Protein AF-A0A6C0BIW3-F1 (afdb_monomer)

Solvent-accessible surface area (backbone atoms only — not comparable to full-atom values): 8226 Å² total; per-residue (Å²): 104,72,44,81,48,78,55,97,46,30,32,42,39,34,25,75,49,77,86,48,61,51,68,69,58,52,52,52,29,32,70,70,67,41,76,53,78,86,68,71,57,43,56,49,49,35,70,54,42,44,68,78,42,60,84,43,82,75,45,75,56,92,40,58,26,36,30,35,26,44,68,89,42,63,66,53,44,53,30,43,49,37,48,48,46,45,74,73,31,72,64,58,38,52,51,52,49,54,55,57,70,70,48,51,72,68,55,52,51,44,45,52,52,53,44,44,76,67,43,47,59,101,40,72,73,55,50,53,48,51,48,51,20,46,67,77,62,50,63,93,56,69,73,72,109

pLDDT: mean 95.69, std 4.4, range [59.91, 98.81]

Mean predicted aligned error: 2.83 Å

Organism: NCBI:txid1070528

Sequence (145 aa):
MLLFEIHHRVLHIIYHTLHDITDTIYDIANTYEGFIAGRIGFNFPMRLVRKLHPTCNIAKYDADYVIVYKKGDIATKRHEVQHAKYDMDPIFKKEVQRLWDSFSAQMQEKVHSTLRRMNYPDRPSLLLDEFQAYYFTEKKNFFES

Structure (mmCIF, N/CA/C/O backbone):
data_AF-A0A6C0BIW3-F1
#
_entry.id   AF-A0A6C0BIW3-F1
#
loop_
_atom_site.group_PDB
_atom_site.id
_atom_site.type_symbol
_atom_site.label_atom_id
_atom_site.label_alt_id
_atom_site.label_comp_id
_atom_site.label_asym_id
_atom_site.label_entity_id
_atom_site.label_seq_id
_atom_site.pdbx_PDB_ins_code
_atom_site.Cartn_x
_atom_site.Cartn_y
_atom_site.Cartn_z
_atom_site.occupancy
_atom_site.B_iso_or_equiv
_atom_site.auth_seq_id
_atom_site.auth_comp_id
_atom_site.auth_asym_id
_atom_site.auth_atom_id
_atom_site.pdbx_PDB_model_num
ATOM 1 N N . MET A 1 1 ? 18.230 5.672 -9.642 1.00 85.44 1 MET A N 1
ATOM 2 C CA . MET A 1 1 ? 18.297 4.237 -10.008 1.00 85.44 1 MET A CA 1
ATOM 3 C C . MET A 1 1 ? 17.398 3.432 -9.081 1.00 85.44 1 MET A C 1
ATOM 5 O O . MET A 1 1 ? 17.503 3.604 -7.866 1.00 85.44 1 MET A O 1
ATOM 9 N N . LEU A 1 2 ? 16.547 2.570 -9.645 1.00 93.38 2 LEU A N 1
ATOM 10 C CA . LEU A 1 2 ? 15.699 1.636 -8.898 1.00 93.38 2 LEU A CA 1
ATOM 11 C C . LEU A 1 2 ? 16.448 0.326 -8.621 1.00 93.38 2 LEU A C 1
ATOM 13 O O . LEU A 1 2 ? 17.145 -0.185 -9.498 1.00 93.38 2 LEU A O 1
ATOM 17 N N . LEU A 1 3 ? 16.280 -0.216 -7.418 1.00 95.88 3 LEU A N 1
ATOM 18 C CA . LEU A 1 3 ? 16.724 -1.556 -7.031 1.00 95.88 3 LEU A CA 1
ATOM 19 C C . LEU A 1 3 ? 15.498 -2.456 -6.840 1.00 95.88 3 LEU A C 1
ATOM 21 O O . LEU A 1 3 ? 14.480 -1.996 -6.333 1.00 95.88 3 LEU A O 1
ATOM 25 N N . PHE A 1 4 ? 15.604 -3.721 -7.243 1.00 97.50 4 PHE A N 1
ATOM 26 C CA . PHE A 1 4 ? 14.509 -4.690 -7.211 1.00 97.50 4 PHE A CA 1
ATOM 27 C C . PHE A 1 4 ? 14.925 -5.916 -6.404 1.00 97.50 4 PHE A C 1
ATOM 29 O O . PHE A 1 4 ? 15.953 -6.525 -6.698 1.00 97.50 4 PHE A O 1
ATOM 36 N N . GLU A 1 5 ? 14.114 -6.297 -5.421 1.00 97.62 5 GLU A N 1
ATOM 37 C CA . GLU A 1 5 ? 14.343 -7.473 -4.576 1.00 97.62 5 GLU A CA 1
ATOM 38 C C . GLU A 1 5 ? 13.025 -8.218 -4.347 1.00 97.62 5 GLU A C 1
ATOM 40 O O . GLU A 1 5 ? 11.987 -7.583 -4.199 1.00 97.62 5 GLU A O 1
ATOM 45 N N . ILE A 1 6 ? 13.042 -9.552 -4.286 1.00 97.44 6 ILE A N 1
ATOM 46 C CA . ILE A 1 6 ? 11.858 -10.342 -3.914 1.00 97.44 6 ILE A CA 1
ATOM 47 C C . ILE A 1 6 ? 12.057 -10.913 -2.513 1.00 97.44 6 ILE A C 1
ATOM 49 O O . ILE A 1 6 ? 13.046 -11.600 -2.261 1.00 97.44 6 ILE A O 1
ATOM 53 N N . HIS A 1 7 ? 11.076 -10.697 -1.637 1.00 97.06 7 HIS A N 1
ATOM 54 C CA . HIS A 1 7 ? 11.012 -11.285 -0.299 1.00 97.06 7 HIS A CA 1
ATOM 55 C C . HIS A 1 7 ? 9.602 -11.825 -0.065 1.00 97.06 7 HIS A C 1
ATOM 57 O O . HIS A 1 7 ? 8.635 -11.091 -0.224 1.00 97.06 7 HIS A O 1
ATOM 63 N N . HIS A 1 8 ? 9.456 -13.104 0.293 1.00 95.12 8 HIS A N 1
ATOM 64 C CA . HIS A 1 8 ? 8.149 -13.713 0.610 1.00 95.12 8 HIS A CA 1
ATOM 65 C C . HIS A 1 8 ? 7.042 -13.464 -0.442 1.00 95.12 8 HIS A C 1
ATOM 67 O O . HIS A 1 8 ? 5.906 -13.169 -0.090 1.00 95.12 8 HIS A O 1
ATOM 73 N N . ARG A 1 9 ? 7.370 -13.574 -1.740 1.00 98.00 9 ARG A N 1
ATOM 74 C CA . ARG A 1 9 ? 6.468 -13.266 -2.876 1.00 98.00 9 ARG A CA 1
ATOM 75 C C . ARG A 1 9 ? 6.021 -11.795 -2.970 1.00 98.00 9 ARG A C 1
ATOM 77 O O . ARG A 1 9 ? 5.128 -11.482 -3.751 1.00 98.00 9 ARG A O 1
ATOM 84 N N . VAL A 1 10 ? 6.678 -10.879 -2.261 1.00 98.62 10 VAL A N 1
ATOM 85 C CA . VAL A 1 10 ? 6.539 -9.426 -2.423 1.00 98.62 10 VAL A CA 1
ATOM 86 C C . VAL A 1 10 ? 7.741 -8.897 -3.200 1.00 98.62 10 VAL A C 1
ATOM 88 O O . VAL A 1 10 ? 8.887 -9.183 -2.851 1.00 98.62 10 VAL A O 1
ATOM 91 N N . LEU A 1 11 ? 7.494 -8.123 -4.255 1.00 98.69 11 LEU A N 1
ATOM 92 C CA . LEU A 1 11 ? 8.526 -7.381 -4.972 1.00 98.69 11 LEU A CA 1
ATOM 93 C C . LEU A 1 11 ? 8.736 -6.022 -4.299 1.00 98.69 11 LEU A C 1
ATOM 95 O O . LEU A 1 11 ? 7.839 -5.184 -4.270 1.00 98.69 11 LEU A O 1
ATOM 99 N N . HIS A 1 12 ? 9.944 -5.797 -3.809 1.00 98.69 12 HIS A N 1
ATOM 100 C CA . HIS A 1 12 ? 10.409 -4.539 -3.250 1.00 98.69 12 HIS A CA 1
ATOM 101 C C . HIS A 1 12 ? 11.098 -3.730 -4.347 1.00 98.69 12 HIS A C 1
ATOM 103 O O . HIS A 1 12 ? 12.131 -4.150 -4.875 1.00 98.69 12 HIS A O 1
ATOM 109 N N . ILE A 1 13 ? 10.551 -2.560 -4.665 1.00 98.31 13 ILE A N 1
ATOM 110 C CA . ILE A 1 13 ? 11.168 -1.580 -5.560 1.00 98.31 13 ILE A CA 1
ATOM 111 C C . ILE A 1 13 ? 11.699 -0.429 -4.705 1.00 98.31 13 ILE A C 1
ATOM 113 O O . ILE A 1 13 ? 10.951 0.270 -4.026 1.00 98.31 13 ILE A O 1
ATOM 117 N N . ILE A 1 14 ? 13.009 -0.226 -4.722 1.00 98.38 14 ILE A N 1
ATOM 118 C CA . ILE A 1 14 ? 13.687 0.702 -3.818 1.00 98.38 14 ILE A CA 1
ATOM 119 C C . ILE A 1 14 ? 14.252 1.859 -4.635 1.00 98.38 14 ILE A C 1
ATOM 121 O O . ILE A 1 14 ? 15.119 1.656 -5.491 1.00 98.38 14 ILE A O 1
ATOM 125 N N . TYR A 1 15 ? 13.785 3.076 -4.360 1.00 97.69 15 TYR A N 1
ATOM 126 C CA . TYR A 1 15 ? 14.208 4.286 -5.070 1.00 97.69 15 TYR A CA 1
ATOM 127 C C . TYR A 1 15 ? 15.133 5.166 -4.220 1.00 97.69 15 TYR A C 1
ATOM 129 O O . TYR A 1 15 ? 15.115 5.094 -2.992 1.00 97.69 15 TYR A O 1
ATOM 137 N N . HIS A 1 16 ? 15.951 6.018 -4.844 1.00 96.62 16 HIS A N 1
ATOM 138 C CA . HIS A 1 16 ? 16.803 6.969 -4.113 1.00 96.62 16 HIS A CA 1
ATOM 139 C C . HIS A 1 16 ? 16.154 8.356 -4.050 1.00 96.62 16 HIS A C 1
ATOM 141 O O . HIS A 1 16 ? 16.159 9.009 -3.003 1.00 96.62 16 HIS A O 1
ATOM 147 N N . THR A 1 17 ? 15.551 8.784 -5.159 1.00 95.00 17 THR A N 1
ATOM 148 C CA . THR A 1 17 ? 14.808 10.045 -5.281 1.00 95.00 17 THR A CA 1
ATOM 149 C C . THR A 1 17 ? 13.453 9.804 -5.946 1.00 95.00 17 THR A C 1
ATOM 151 O O . THR A 1 17 ? 13.299 8.825 -6.669 1.00 95.00 17 THR A O 1
ATOM 154 N N . LEU A 1 18 ? 12.471 10.685 -5.726 1.00 92.12 18 LEU A N 1
ATOM 155 C CA . LEU A 1 18 ? 11.144 10.540 -6.348 1.00 92.12 18 LEU A CA 1
ATOM 156 C C . LEU A 1 18 ? 11.209 10.554 -7.886 1.00 92.12 18 LEU A C 1
ATOM 158 O O . LEU A 1 18 ? 10.403 9.898 -8.528 1.00 92.12 18 LEU A O 1
ATOM 162 N N . HIS A 1 19 ? 12.211 11.215 -8.477 1.00 93.12 19 HIS A N 1
ATOM 163 C CA . HIS A 1 19 ? 12.445 11.208 -9.926 1.00 93.12 19 HIS A CA 1
ATOM 164 C C . HIS A 1 19 ? 12.835 9.835 -10.491 1.00 93.12 19 HIS A C 1
ATOM 166 O O . HIS A 1 19 ? 12.764 9.634 -11.698 1.00 93.12 19 HIS A O 1
ATOM 172 N N . ASP A 1 20 ? 13.253 8.890 -9.643 1.00 93.75 20 ASP A N 1
ATOM 173 C CA . ASP A 1 20 ? 13.530 7.519 -10.078 1.00 93.75 20 ASP A CA 1
ATOM 174 C C . ASP A 1 20 ? 12.245 6.718 -10.340 1.00 93.75 20 ASP A C 1
ATOM 176 O O . ASP A 1 20 ? 12.301 5.650 -10.953 1.00 93.75 20 ASP A O 1
ATOM 180 N N . ILE A 1 21 ? 11.103 7.186 -9.830 1.00 95.06 21 ILE A N 1
ATOM 181 C CA . ILE A 1 21 ? 9.825 6.486 -9.924 1.00 95.06 21 ILE A CA 1
ATOM 182 C C . ILE A 1 21 ? 9.242 6.729 -11.312 1.00 95.06 21 ILE A C 1
ATOM 184 O O . ILE A 1 21 ? 8.972 7.857 -11.709 1.00 95.06 21 ILE A O 1
ATOM 188 N N . THR A 1 22 ? 9.047 5.644 -12.053 1.00 95.00 22 THR A N 1
ATOM 189 C CA . THR A 1 22 ? 8.512 5.689 -13.416 1.00 95.00 22 THR A CA 1
ATOM 190 C C . THR A 1 22 ? 7.020 6.009 -13.430 1.00 95.00 22 THR A C 1
ATOM 192 O O . THR A 1 22 ? 6.294 5.528 -12.556 1.00 95.00 22 THR A O 1
ATOM 195 N N . ASP A 1 23 ? 6.538 6.653 -14.494 1.00 95.56 23 ASP A N 1
ATOM 196 C CA . ASP A 1 23 ? 5.105 6.906 -14.718 1.00 95.56 23 ASP A CA 1
ATOM 197 C C . ASP A 1 23 ? 4.248 5.635 -14.625 1.00 95.56 23 ASP A C 1
ATOM 199 O O . ASP A 1 23 ? 3.139 5.679 -14.106 1.00 95.56 23 ASP A O 1
ATOM 203 N N . THR A 1 24 ? 4.777 4.473 -15.027 1.00 97.00 24 THR A N 1
ATOM 204 C CA . THR A 1 24 ? 4.098 3.175 -14.870 1.00 97.00 24 THR A CA 1
ATOM 205 C C . THR A 1 24 ? 3.739 2.861 -13.413 1.00 97.00 24 THR A C 1
ATOM 207 O O . THR A 1 24 ? 2.660 2.342 -13.149 1.00 97.00 24 THR A O 1
ATOM 210 N N . ILE A 1 25 ? 4.617 3.171 -12.453 1.00 97.44 25 ILE A N 1
ATOM 211 C CA . ILE A 1 25 ? 4.345 2.944 -11.023 1.00 97.44 25 ILE A CA 1
ATOM 212 C C . ILE A 1 25 ? 3.246 3.900 -10.553 1.00 97.44 25 ILE A C 1
ATOM 214 O O . ILE A 1 25 ? 2.325 3.471 -9.858 1.00 97.44 25 ILE A O 1
ATOM 218 N N . TYR A 1 26 ? 3.317 5.171 -10.963 1.00 96.75 26 TYR A N 1
ATOM 219 C CA . TYR A 1 26 ? 2.285 6.157 -10.649 1.00 96.75 26 TYR A CA 1
ATOM 220 C C . TYR A 1 26 ? 0.922 5.753 -11.208 1.00 96.75 26 TYR A C 1
ATOM 222 O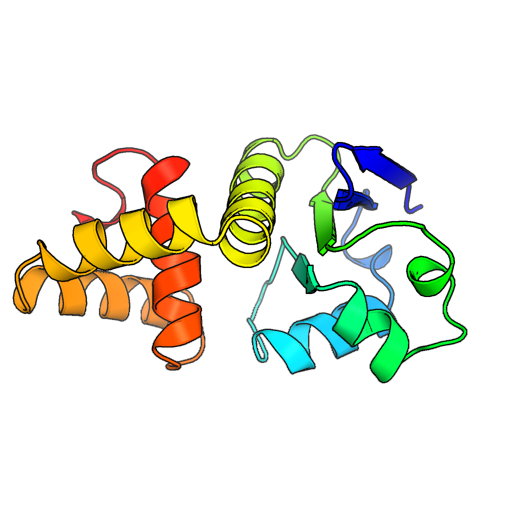 O . TYR A 1 26 ? -0.062 5.794 -10.476 1.00 96.75 26 TYR A O 1
ATOM 230 N N . ASP A 1 27 ? 0.862 5.330 -12.467 1.00 97.56 27 ASP A N 1
ATOM 231 C CA . ASP A 1 27 ? -0.375 4.922 -13.130 1.00 97.56 27 ASP A CA 1
ATOM 232 C C . ASP A 1 27 ? -1.037 3.721 -12.434 1.00 97.56 27 ASP A C 1
ATOM 234 O O . ASP A 1 27 ? -2.225 3.760 -12.100 1.00 97.56 27 ASP A O 1
ATOM 238 N N . ILE A 1 28 ? -0.260 2.679 -12.115 1.00 98.19 28 ILE A N 1
ATOM 239 C CA . ILE A 1 28 ? -0.780 1.488 -11.426 1.00 98.19 28 ILE A CA 1
ATOM 240 C C . ILE A 1 28 ? -1.269 1.842 -10.018 1.00 98.19 28 ILE A C 1
ATOM 242 O O . ILE A 1 28 ? -2.387 1.474 -9.650 1.00 98.19 28 ILE A O 1
ATOM 246 N N . ALA A 1 29 ? -0.465 2.572 -9.238 1.00 97.31 29 ALA A N 1
ATOM 247 C CA . ALA A 1 29 ? -0.829 2.955 -7.876 1.00 97.31 29 ALA A CA 1
ATOM 248 C C . ALA A 1 29 ? -2.043 3.894 -7.853 1.00 97.31 29 ALA A C 1
ATOM 250 O O . ALA A 1 29 ? -2.947 3.714 -7.042 1.00 97.31 29 ALA A O 1
ATOM 251 N N . ASN A 1 30 ? -2.127 4.849 -8.782 1.00 96.69 30 ASN A N 1
ATOM 252 C CA . ASN A 1 30 ? -3.291 5.727 -8.902 1.00 96.69 30 ASN A CA 1
ATOM 253 C C . ASN A 1 30 ? -4.543 4.965 -9.341 1.00 96.69 30 ASN A C 1
ATOM 255 O O . ASN A 1 30 ? -5.637 5.271 -8.874 1.00 96.69 30 ASN A O 1
ATOM 259 N N . THR A 1 31 ? -4.398 3.947 -10.187 1.00 96.88 31 THR A N 1
ATOM 260 C CA . THR A 1 31 ? -5.514 3.066 -10.547 1.00 96.88 31 THR A CA 1
ATOM 261 C C . THR A 1 31 ? -5.993 2.242 -9.347 1.00 96.88 31 THR A C 1
ATOM 263 O O . THR A 1 31 ? -7.195 2.032 -9.179 1.00 96.88 31 THR A O 1
ATOM 266 N N . TYR A 1 32 ? -5.073 1.776 -8.499 1.00 97.06 32 TYR A N 1
ATOM 267 C CA . TYR A 1 32 ? -5.390 0.950 -7.333 1.00 97.06 32 TYR A CA 1
ATOM 268 C C . TYR A 1 32 ? -5.974 1.775 -6.174 1.00 97.06 32 TYR A C 1
ATOM 270 O O . TYR A 1 32 ? -7.115 1.573 -5.742 1.00 97.06 32 TYR A O 1
ATOM 278 N N . GLU A 1 33 ? -5.222 2.763 -5.704 1.00 94.88 33 GLU A N 1
ATOM 279 C CA . GLU A 1 33 ? -5.502 3.529 -4.488 1.00 94.88 33 GLU A CA 1
ATOM 280 C C . GLU A 1 33 ? -6.168 4.881 -4.759 1.00 94.88 33 GLU A C 1
ATOM 282 O O . GLU A 1 33 ? -6.732 5.481 -3.845 1.00 94.88 33 GLU A O 1
ATOM 287 N N . GLY A 1 34 ? -6.202 5.327 -6.012 1.00 93.81 34 GLY A N 1
ATOM 288 C CA . GLY A 1 34 ? -6.547 6.700 -6.351 1.00 93.81 34 GLY A CA 1
ATOM 289 C C . GLY A 1 34 ? -5.331 7.621 -6.265 1.00 93.81 34 GLY A C 1
ATOM 290 O O . GLY A 1 34 ? -4.222 7.218 -5.901 1.00 93.81 34 GLY A O 1
ATOM 291 N N . PHE A 1 35 ? -5.545 8.880 -6.635 1.00 93.75 35 PHE A N 1
ATOM 292 C CA . PHE A 1 35 ? -4.519 9.908 -6.534 1.00 93.75 35 PHE A CA 1
ATOM 293 C C . PHE A 1 35 ? -4.320 10.324 -5.072 1.00 93.75 35 PHE A C 1
ATOM 295 O O . PHE A 1 35 ? -5.275 10.734 -4.415 1.00 93.75 35 PHE A O 1
ATOM 302 N N . ILE A 1 36 ? -3.074 10.257 -4.597 1.00 91.31 36 ILE A N 1
ATOM 303 C CA . ILE A 1 36 ? -2.663 10.704 -3.261 1.00 91.31 36 ILE A CA 1
ATOM 304 C C . ILE A 1 36 ? -1.577 11.768 -3.432 1.00 91.31 36 ILE A C 1
ATOM 306 O O . ILE A 1 36 ? -0.507 11.508 -3.992 1.00 91.31 36 ILE A O 1
ATOM 310 N N . ALA A 1 37 ? -1.855 12.985 -2.965 1.00 87.88 37 ALA A N 1
ATOM 311 C CA . ALA A 1 37 ? -0.921 14.101 -3.071 1.00 87.88 37 ALA A CA 1
ATOM 312 C C . ALA A 1 37 ? 0.311 13.873 -2.180 1.00 87.88 37 ALA A C 1
ATOM 314 O O . ALA A 1 37 ? 0.182 13.556 -1.002 1.00 87.88 37 ALA A O 1
ATOM 315 N N . GLY A 1 38 ? 1.513 14.059 -2.733 1.00 87.50 38 GLY A N 1
ATOM 316 C CA . GLY A 1 38 ? 2.760 13.917 -1.971 1.00 87.50 38 GLY A CA 1
ATOM 317 C C . GLY A 1 38 ? 3.105 12.479 -1.567 1.00 87.50 38 GLY A C 1
ATOM 318 O O . GLY A 1 38 ? 3.877 12.296 -0.630 1.00 87.50 38 GLY A O 1
ATOM 319 N N . ARG A 1 39 ? 2.553 11.470 -2.257 1.00 91.75 39 ARG A N 1
ATOM 320 C CA . ARG A 1 39 ? 2.814 10.045 -2.003 1.00 91.75 39 ARG A CA 1
ATOM 321 C C . ARG A 1 39 ? 4.323 9.733 -1.977 1.00 91.75 39 ARG A C 1
ATOM 323 O O . ARG A 1 39 ? 5.040 10.029 -2.934 1.00 91.75 39 ARG A O 1
ATOM 330 N N . ILE A 1 40 ? 4.777 9.096 -0.894 1.00 94.00 40 ILE A N 1
ATOM 331 C CA . ILE A 1 40 ? 6.171 8.650 -0.683 1.00 94.00 40 ILE A CA 1
ATOM 332 C C . ILE A 1 40 ? 6.328 7.120 -0.634 1.00 94.00 40 ILE A C 1
ATOM 334 O O . ILE A 1 40 ? 7.443 6.611 -0.689 1.00 94.00 40 ILE A O 1
ATOM 338 N N . GLY A 1 41 ? 5.226 6.384 -0.542 1.00 96.38 41 GLY A N 1
ATOM 339 C CA . GLY A 1 41 ? 5.184 4.927 -0.568 1.00 96.38 41 GLY A CA 1
ATOM 340 C C . GLY A 1 41 ? 4.098 4.466 -1.529 1.00 96.38 41 GLY A C 1
ATOM 341 O O . GLY A 1 41 ? 3.121 5.181 -1.739 1.00 96.38 41 GLY A O 1
ATOM 342 N N . PHE A 1 42 ? 4.317 3.348 -2.215 1.00 98.12 42 PHE A N 1
ATOM 343 C CA . PHE A 1 42 ? 3.369 2.830 -3.198 1.00 98.12 42 PHE A CA 1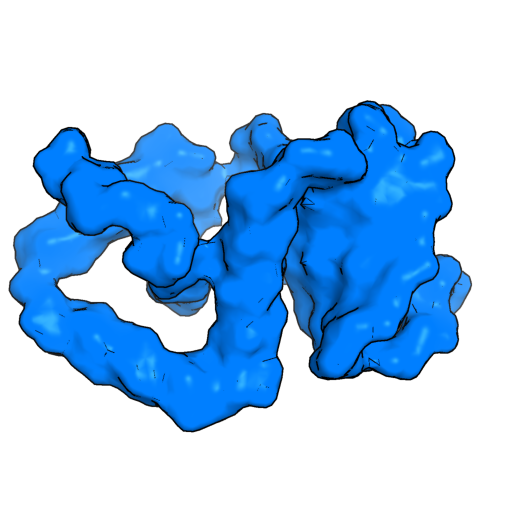
ATOM 344 C C . PHE A 1 42 ? 3.205 1.346 -2.972 1.00 98.12 42 PHE A C 1
ATOM 346 O O . PHE A 1 42 ? 4.192 0.636 -2.764 1.00 98.12 42 PHE A O 1
ATOM 353 N N . ASN A 1 43 ? 1.989 0.866 -3.159 1.00 98.44 43 ASN A N 1
ATOM 354 C CA . ASN A 1 43 ? 1.723 -0.550 -3.129 1.00 98.44 43 ASN A CA 1
ATOM 355 C C . ASN A 1 43 ? 0.604 -0.921 -4.098 1.00 98.44 43 ASN A C 1
ATOM 357 O O . ASN A 1 43 ? -0.251 -0.103 -4.435 1.00 98.44 43 ASN A O 1
ATOM 361 N N . PHE A 1 44 ? 0.668 -2.143 -4.619 1.00 98.50 44 PHE A N 1
ATOM 362 C CA . PHE A 1 44 ? -0.366 -2.696 -5.488 1.00 98.50 44 PHE A CA 1
ATOM 363 C C . PHE A 1 44 ? -0.129 -4.190 -5.734 1.00 98.50 44 PHE A C 1
ATOM 365 O O . PHE A 1 44 ? 1.014 -4.659 -5.750 1.00 98.50 44 PHE A O 1
ATOM 372 N N . PRO A 1 45 ? -1.189 -4.963 -6.017 1.00 98.31 45 PRO A N 1
ATOM 373 C CA . PRO A 1 45 ? -1.044 -6.382 -6.289 1.00 98.31 45 PRO A CA 1
ATOM 374 C C . PRO A 1 45 ? -0.454 -6.623 -7.685 1.00 98.31 45 PRO A C 1
ATOM 376 O O . PRO A 1 45 ? -0.839 -5.985 -8.669 1.00 98.31 45 PRO A O 1
ATOM 379 N N . MET A 1 46 ? 0.427 -7.618 -7.817 1.00 98.50 46 MET A N 1
ATOM 380 C CA . MET A 1 46 ? 1.090 -7.957 -9.085 1.00 98.50 46 MET A CA 1
ATOM 381 C C . MET A 1 46 ? 0.085 -8.351 -10.181 1.00 98.50 46 MET A C 1
ATOM 383 O O . MET A 1 46 ? 0.308 -8.095 -11.366 1.00 98.50 46 MET A O 1
ATOM 387 N N . ARG A 1 47 ? -1.078 -8.905 -9.804 1.00 98.25 47 ARG A N 1
ATOM 388 C CA . ARG A 1 47 ? -2.186 -9.170 -10.744 1.00 98.25 47 ARG A CA 1
ATOM 389 C C . ARG A 1 47 ? -2.639 -7.909 -11.491 1.00 98.25 47 ARG A C 1
ATOM 391 O O . ARG A 1 47 ? -3.010 -8.000 -12.658 1.00 98.25 47 ARG A O 1
ATOM 398 N N . LEU A 1 48 ? -2.597 -6.744 -10.839 1.00 98.19 48 LEU A N 1
ATOM 399 C CA . LEU A 1 48 ? -2.970 -5.471 -11.451 1.00 98.19 48 LEU A CA 1
ATOM 400 C C . LEU A 1 48 ? -1.880 -4.985 -12.410 1.00 98.19 48 LEU A C 1
ATOM 402 O O . LEU A 1 48 ? -2.204 -4.562 -13.516 1.00 98.19 48 LEU A O 1
ATOM 406 N N . VAL A 1 49 ? -0.605 -5.138 -12.038 1.00 98.31 49 VAL A N 1
ATOM 407 C CA . VAL A 1 49 ? 0.542 -4.843 -12.916 1.00 98.31 49 VAL A CA 1
ATOM 408 C C . VAL A 1 49 ? 0.421 -5.614 -14.226 1.00 98.31 49 VAL A C 1
ATOM 410 O O . VAL A 1 49 ? 0.448 -5.018 -15.298 1.00 98.31 49 VAL A O 1
ATOM 413 N N . ARG A 1 50 ? 0.218 -6.935 -14.147 1.00 98.19 50 ARG A N 1
ATOM 414 C CA . ARG A 1 50 ? 0.101 -7.808 -15.327 1.00 98.19 50 ARG A CA 1
ATOM 415 C C . ARG A 1 50 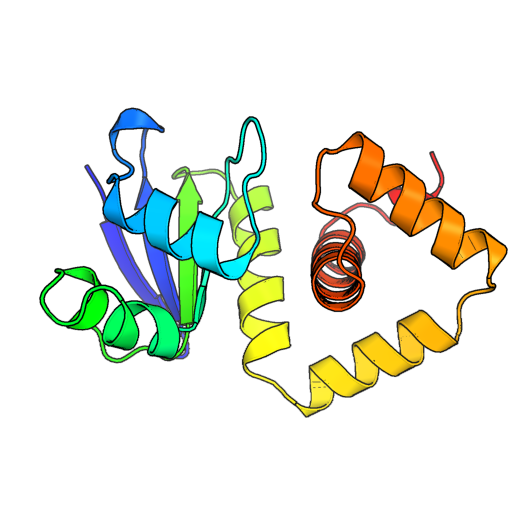? -1.138 -7.497 -16.171 1.00 98.19 50 ARG A C 1
ATOM 417 O O . ARG A 1 50 ? -1.125 -7.745 -17.370 1.00 98.19 50 ARG A O 1
ATOM 424 N N . LYS A 1 51 ? -2.195 -6.952 -15.561 1.00 98.06 51 LYS A N 1
ATOM 425 C CA . LYS A 1 51 ? -3.412 -6.531 -16.265 1.00 98.06 51 LYS A CA 1
ATOM 426 C C . LYS A 1 51 ? -3.221 -5.212 -17.018 1.00 98.06 51 LYS A C 1
ATOM 428 O O . LYS A 1 51 ? -3.662 -5.114 -18.157 1.00 98.06 51 LYS A O 1
ATOM 433 N N . LEU A 1 52 ? -2.624 -4.206 -16.379 1.00 97.69 52 LEU A N 1
ATOM 434 C CA . LEU A 1 52 ? -2.502 -2.853 -16.937 1.00 97.69 52 LEU A CA 1
ATOM 435 C C . LEU A 1 52 ? -1.274 -2.702 -17.844 1.00 97.69 52 LEU A C 1
ATOM 437 O O . LEU A 1 52 ? -1.357 -2.079 -18.896 1.00 97.69 52 LEU A O 1
ATOM 441 N N . HIS A 1 53 ? -0.147 -3.303 -17.455 1.00 97.44 53 HIS A N 1
ATOM 442 C CA . HIS A 1 53 ? 1.159 -3.140 -18.100 1.00 97.44 53 HIS A CA 1
ATOM 443 C C . HIS A 1 53 ? 1.879 -4.492 -18.266 1.00 97.44 53 HIS A C 1
ATOM 445 O O . HIS A 1 53 ? 2.950 -4.696 -17.691 1.00 97.44 53 HIS A O 1
ATOM 451 N N . PRO A 1 54 ? 1.333 -5.444 -19.049 1.00 96.94 54 PRO A N 1
ATOM 452 C CA . PRO A 1 54 ? 1.843 -6.820 -19.133 1.00 96.94 54 PRO A CA 1
ATOM 453 C C . PRO A 1 54 ? 3.299 -6.941 -19.610 1.00 96.94 54 PRO A C 1
ATOM 455 O O . PRO A 1 54 ? 3.952 -7.946 -19.343 1.00 96.94 54 PRO A O 1
ATOM 458 N N . THR A 1 55 ? 3.817 -5.939 -20.323 1.00 96.56 55 THR A N 1
ATOM 459 C CA . THR A 1 55 ? 5.167 -5.942 -20.908 1.00 96.56 55 THR A CA 1
ATOM 460 C C . THR A 1 55 ? 6.183 -5.119 -20.113 1.00 96.56 55 THR A C 1
ATOM 462 O O . THR A 1 55 ? 7.365 -5.100 -20.473 1.00 96.56 55 THR A O 1
ATOM 465 N N . CYS A 1 56 ? 5.768 -4.434 -19.039 1.00 95.75 56 CYS A N 1
ATOM 466 C CA . CYS A 1 56 ? 6.685 -3.606 -18.260 1.00 95.75 56 CYS A CA 1
ATOM 467 C C . CYS A 1 56 ? 7.692 -4.464 -17.483 1.00 95.75 56 CYS A C 1
ATOM 469 O O . CYS A 1 56 ? 7.498 -5.658 -17.250 1.00 95.75 56 CYS A O 1
ATOM 471 N N . ASN A 1 57 ? 8.796 -3.851 -17.049 1.00 94.50 57 ASN A N 1
ATOM 472 C CA . ASN A 1 57 ? 9.859 -4.595 -16.375 1.00 94.50 57 ASN A CA 1
ATOM 473 C C . ASN A 1 57 ? 9.399 -5.216 -15.040 1.00 94.50 57 ASN A C 1
ATOM 475 O O . ASN A 1 57 ? 9.893 -6.272 -14.665 1.00 94.50 57 ASN A O 1
ATOM 479 N N . ILE A 1 58 ? 8.419 -4.599 -14.367 1.00 97.00 58 ILE A N 1
ATOM 480 C CA . ILE A 1 58 ? 7.831 -5.079 -13.105 1.00 97.00 58 ILE A CA 1
ATOM 481 C C . ILE A 1 58 ? 7.062 -6.394 -13.318 1.00 97.00 58 ILE A C 1
ATOM 483 O O . ILE A 1 58 ? 7.146 -7.297 -12.490 1.00 97.00 58 ILE A O 1
ATOM 487 N N . ALA A 1 59 ? 6.363 -6.547 -14.449 1.00 97.38 59 ALA A N 1
ATOM 488 C CA . ALA A 1 59 ? 5.519 -7.713 -14.728 1.00 97.38 59 ALA A CA 1
ATOM 489 C C . ALA A 1 59 ? 6.301 -9.036 -14.858 1.00 97.38 59 ALA A C 1
ATOM 491 O O . ALA A 1 59 ? 5.707 -10.112 -14.757 1.00 97.38 59 ALA A O 1
ATOM 492 N N . LYS A 1 60 ? 7.624 -8.960 -15.059 1.00 96.81 60 LYS A N 1
ATOM 493 C CA . LYS A 1 60 ? 8.523 -10.109 -15.260 1.00 96.81 60 LYS A CA 1
ATOM 494 C C . LYS A 1 60 ? 8.875 -10.856 -13.970 1.00 96.81 60 LYS A C 1
ATOM 496 O O . LYS A 1 60 ? 9.415 -11.955 -14.041 1.00 96.81 60 LYS A O 1
ATOM 501 N N . TYR A 1 61 ? 8.620 -10.261 -12.808 1.00 97.88 61 TYR A N 1
ATOM 502 C CA . TYR A 1 61 ? 8.983 -10.842 -11.518 1.00 97.88 61 TYR A CA 1
ATOM 503 C C . TYR A 1 61 ? 7.916 -11.847 -11.040 1.00 97.88 61 TYR A C 1
ATOM 505 O O . TYR A 1 61 ? 6.709 -11.592 -11.142 1.00 97.88 61 TYR A O 1
ATOM 513 N N . ASP A 1 62 ? 8.357 -12.984 -10.484 1.00 97.38 62 ASP A N 1
ATOM 514 C CA . ASP A 1 62 ? 7.484 -13.936 -9.779 1.00 97.38 62 ASP A CA 1
ATOM 515 C C . ASP A 1 62 ? 7.203 -13.438 -8.355 1.00 97.38 62 ASP A C 1
ATOM 517 O O . ASP A 1 62 ? 7.846 -13.819 -7.378 1.00 97.38 62 ASP A O 1
ATOM 521 N N . ALA A 1 63 ? 6.251 -12.517 -8.269 1.00 98.38 63 ALA A N 1
ATOM 522 C CA . ALA A 1 63 ? 5.699 -11.991 -7.033 1.00 98.38 63 ALA A CA 1
ATOM 523 C C . ALA A 1 63 ? 4.169 -11.910 -7.141 1.00 98.38 63 ALA A C 1
ATOM 525 O O . ALA A 1 63 ? 3.604 -11.941 -8.242 1.00 98.38 63 ALA A O 1
ATOM 526 N N . ASP A 1 64 ? 3.514 -11.778 -5.993 1.00 98.56 64 ASP A N 1
ATOM 527 C CA . ASP A 1 64 ? 2.067 -11.604 -5.863 1.00 98.56 64 ASP A CA 1
ATOM 528 C C . ASP A 1 64 ? 1.698 -10.153 -5.545 1.00 98.56 64 ASP A C 1
ATOM 530 O O . ASP A 1 64 ? 0.626 -9.689 -5.938 1.00 98.56 64 ASP A O 1
ATOM 534 N N . TYR A 1 65 ? 2.610 -9.413 -4.913 1.00 98.75 65 TYR A N 1
ATOM 535 C CA . TYR A 1 65 ? 2.408 -8.026 -4.502 1.00 98.75 65 TYR A CA 1
ATOM 536 C C . TYR A 1 65 ? 3.654 -7.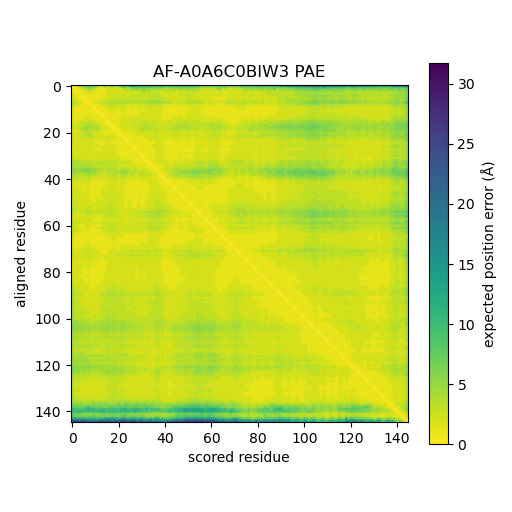179 -4.755 1.00 98.75 65 TYR A C 1
ATOM 538 O O . TYR A 1 65 ? 4.766 -7.706 -4.835 1.00 98.75 65 TYR A O 1
ATOM 546 N N . VAL A 1 66 ? 3.474 -5.870 -4.902 1.00 98.81 66 VAL A N 1
ATOM 547 C CA . VAL A 1 66 ? 4.554 -4.906 -5.125 1.00 98.81 66 VAL A CA 1
ATOM 548 C C . VAL A 1 66 ? 4.480 -3.829 -4.060 1.00 98.81 66 VAL A C 1
ATOM 550 O O . VAL A 1 66 ? 3.403 -3.300 -3.795 1.00 98.81 66 VAL A O 1
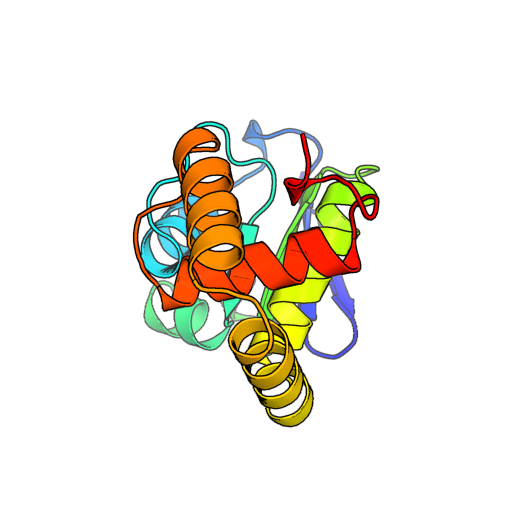ATOM 553 N N . ILE A 1 67 ? 5.636 -3.489 -3.496 1.00 98.75 67 ILE A N 1
ATOM 554 C CA . ILE A 1 67 ? 5.808 -2.328 -2.630 1.00 98.75 67 ILE A CA 1
ATOM 555 C C . ILE A 1 67 ? 6.962 -1.465 -3.128 1.00 98.75 67 ILE A C 1
ATOM 557 O O . ILE A 1 67 ? 7.968 -1.975 -3.630 1.00 98.75 67 ILE A O 1
ATOM 561 N N . VAL A 1 68 ? 6.830 -0.154 -2.971 1.00 98.50 68 VAL A N 1
ATOM 562 C CA . VAL A 1 68 ? 7.805 0.833 -3.432 1.00 98.50 68 VAL A CA 1
ATOM 563 C C . VAL A 1 68 ? 8.089 1.822 -2.313 1.00 98.50 68 VAL A C 1
ATOM 565 O O . VAL A 1 68 ? 7.166 2.424 -1.776 1.00 98.50 68 VAL A O 1
ATOM 568 N N . TYR A 1 69 ? 9.361 2.006 -1.965 1.00 98.44 69 TYR A N 1
ATOM 569 C CA . TYR A 1 69 ? 9.767 2.903 -0.878 1.00 98.44 69 TYR A CA 1
ATOM 570 C C . TYR A 1 69 ? 11.171 3.477 -1.092 1.00 98.44 69 TYR A C 1
ATOM 572 O O . TYR A 1 69 ? 11.992 2.943 -1.849 1.00 98.44 69 TYR A O 1
ATOM 580 N N . LYS A 1 70 ? 11.466 4.581 -0.400 1.00 98.12 70 LYS A N 1
ATOM 581 C CA . LYS A 1 70 ? 12.770 5.244 -0.473 1.00 98.12 70 LYS A CA 1
ATOM 582 C C . LYS A 1 70 ? 13.846 4.436 0.251 1.00 98.12 70 LYS A C 1
ATOM 584 O O . LYS A 1 70 ? 13.653 3.957 1.368 1.00 98.12 70 LYS A O 1
ATOM 589 N N . LYS A 1 71 ? 15.038 4.343 -0.335 1.00 97.75 71 LYS A N 1
ATOM 590 C CA . LYS A 1 71 ? 16.207 3.730 0.300 1.00 97.75 71 LYS A CA 1
ATOM 591 C C . LYS A 1 71 ? 16.511 4.412 1.637 1.00 97.75 71 LYS A C 1
ATOM 593 O O . LYS A 1 71 ? 16.707 5.623 1.690 1.00 97.75 71 LYS A O 1
ATOM 598 N N . GLY A 1 72 ? 16.589 3.610 2.696 1.00 96.81 72 GLY A N 1
ATOM 599 C CA . GLY A 1 72 ? 16.832 4.077 4.064 1.00 96.81 72 GLY A CA 1
ATOM 600 C C . GLY A 1 72 ? 15.576 4.517 4.823 1.00 96.81 72 GLY A C 1
ATOM 601 O O . GLY A 1 72 ? 15.660 4.711 6.032 1.00 96.81 72 GLY A O 1
ATOM 602 N N . ASP A 1 73 ? 14.416 4.615 4.168 1.00 97.12 73 ASP A N 1
ATOM 603 C CA . ASP A 1 73 ? 13.149 4.924 4.831 1.00 97.12 73 ASP A CA 1
ATOM 604 C C . ASP A 1 73 ? 12.496 3.647 5.379 1.00 97.12 73 ASP A C 1
ATOM 606 O O . ASP A 1 73 ? 11.718 2.951 4.721 1.00 97.12 73 ASP A O 1
ATOM 610 N N . ILE A 1 74 ? 12.881 3.307 6.608 1.00 96.38 74 ILE A N 1
ATOM 611 C CA . ILE A 1 74 ? 12.411 2.102 7.296 1.00 96.38 74 ILE A CA 1
ATOM 612 C C . ILE A 1 74 ? 10.942 2.220 7.715 1.00 96.38 74 ILE A C 1
ATOM 614 O O . ILE A 1 74 ? 10.264 1.195 7.784 1.00 96.38 74 ILE A O 1
ATOM 618 N N . ALA A 1 75 ? 10.454 3.432 7.994 1.00 96.12 75 ALA A N 1
ATOM 619 C CA . ALA A 1 75 ? 9.072 3.653 8.410 1.00 96.12 75 ALA A CA 1
ATOM 620 C C . ALA A 1 75 ? 8.122 3.362 7.246 1.00 96.12 75 ALA A C 1
ATOM 622 O O . ALA A 1 75 ? 7.299 2.453 7.355 1.00 96.12 75 ALA A O 1
ATOM 623 N N . THR A 1 76 ? 8.345 4.006 6.095 1.00 96.81 76 THR A N 1
ATOM 624 C CA . THR A 1 76 ? 7.564 3.750 4.876 1.00 96.81 76 THR A CA 1
ATOM 625 C C . THR A 1 76 ? 7.666 2.283 4.464 1.00 96.81 76 THR A C 1
ATOM 627 O O . THR A 1 76 ? 6.653 1.644 4.213 1.00 96.81 76 THR A O 1
ATOM 630 N N . LYS A 1 77 ? 8.862 1.672 4.505 1.00 98.00 77 LYS A N 1
ATOM 631 C CA . LYS A 1 77 ? 9.003 0.229 4.233 1.00 98.00 77 LYS A CA 1
ATOM 632 C C . LYS A 1 77 ? 8.092 -0.629 5.121 1.00 98.00 77 LYS A C 1
ATOM 634 O O . LYS A 1 77 ? 7.495 -1.582 4.630 1.00 98.00 77 LYS A O 1
ATOM 639 N N . ARG A 1 78 ? 8.035 -0.356 6.430 1.00 97.81 78 ARG A N 1
ATOM 640 C CA . ARG A 1 78 ? 7.197 -1.124 7.366 1.00 97.81 78 ARG A CA 1
ATOM 641 C C . ARG A 1 78 ? 5.714 -0.929 7.072 1.00 97.81 78 ARG A C 1
ATOM 643 O O . ARG A 1 78 ? 4.991 -1.918 7.122 1.00 97.81 78 ARG A O 1
ATOM 650 N N . HIS A 1 79 ? 5.308 0.299 6.747 1.00 98.00 79 HIS A N 1
ATOM 651 C CA . HIS A 1 79 ? 3.950 0.638 6.317 1.00 98.00 79 HIS A CA 1
ATOM 652 C C . HIS A 1 79 ? 3.554 -0.159 5.071 1.00 98.00 79 HIS A C 1
ATOM 654 O O . HIS A 1 79 ? 2.618 -0.951 5.128 1.00 98.00 79 HIS A O 1
ATOM 660 N N . GLU A 1 80 ? 4.349 -0.098 3.998 1.00 98.44 80 GLU A N 1
ATOM 661 C CA . GLU A 1 80 ? 4.014 -0.801 2.751 1.00 98.44 80 GLU A CA 1
ATOM 662 C C . GLU A 1 80 ? 3.984 -2.332 2.898 1.00 98.44 80 GLU A C 1
ATOM 664 O O . GLU A 1 80 ? 3.184 -3.021 2.262 1.00 98.44 80 GLU A O 1
ATOM 669 N N . VAL A 1 81 ? 4.829 -2.895 3.769 1.00 98.38 81 VAL A N 1
ATOM 670 C CA . VAL A 1 81 ? 4.788 -4.333 4.080 1.00 98.38 81 VAL A CA 1
ATOM 671 C C . VAL A 1 81 ? 3.464 -4.730 4.747 1.00 98.38 81 VAL A C 1
ATOM 673 O O . VAL A 1 81 ? 2.999 -5.850 4.521 1.00 98.38 81 VAL A O 1
ATOM 676 N N . GLN A 1 82 ? 2.829 -3.848 5.528 1.00 98.38 82 GLN A N 1
ATOM 677 C CA . GLN A 1 82 ? 1.509 -4.143 6.096 1.00 98.38 82 GLN A CA 1
ATOM 678 C C . GLN A 1 82 ? 0.432 -4.233 5.018 1.00 98.38 82 GLN A C 1
ATOM 680 O O . GLN A 1 82 ? -0.394 -5.139 5.092 1.00 98.38 82 GLN A O 1
ATOM 685 N N . HIS A 1 83 ? 0.457 -3.373 3.996 1.00 98.44 83 HIS A N 1
ATOM 686 C CA . HIS A 1 83 ? -0.471 -3.482 2.861 1.00 98.44 83 HIS A CA 1
ATOM 687 C C . HIS A 1 83 ? -0.314 -4.819 2.133 1.00 98.44 83 HIS A C 1
ATOM 689 O O . HIS A 1 83 ? -1.294 -5.524 1.889 1.00 98.44 83 HIS A O 1
ATOM 695 N N . ALA A 1 84 ? 0.933 -5.233 1.875 1.00 98.50 84 ALA A N 1
ATOM 696 C CA . ALA A 1 84 ? 1.207 -6.537 1.273 1.00 98.50 84 ALA A CA 1
ATOM 697 C C . ALA A 1 84 ? 0.650 -7.686 2.126 1.00 98.50 84 ALA A C 1
ATOM 699 O O . ALA A 1 84 ? -0.036 -8.570 1.615 1.00 98.50 84 ALA A O 1
ATOM 700 N N . LYS A 1 85 ? 0.887 -7.653 3.443 1.00 98.25 85 LYS A N 1
ATOM 701 C CA . LYS A 1 85 ? 0.346 -8.652 4.371 1.00 98.25 85 LYS A CA 1
ATOM 702 C C . LYS A 1 85 ? -1.186 -8.666 4.357 1.00 98.25 85 LYS A C 1
ATOM 704 O O . LYS A 1 85 ? -1.781 -9.739 4.327 1.00 98.25 85 LYS A O 1
ATOM 709 N N . TYR A 1 86 ? -1.821 -7.499 4.367 1.00 98.31 86 TYR A N 1
ATOM 710 C CA . TYR A 1 86 ? -3.275 -7.360 4.380 1.00 98.31 86 TYR A CA 1
ATOM 711 C C . TYR A 1 86 ? -3.952 -7.864 3.099 1.00 98.31 86 TYR A C 1
ATOM 713 O O . TYR A 1 86 ? -5.012 -8.489 3.183 1.00 98.31 86 TYR A O 1
ATOM 721 N N . ASP A 1 87 ? -3.356 -7.658 1.920 1.00 97.88 87 ASP A N 1
ATOM 722 C CA . ASP A 1 87 ? -3.883 -8.224 0.667 1.00 97.88 87 ASP A CA 1
ATOM 723 C C . ASP A 1 87 ? -3.644 -9.739 0.574 1.00 97.88 87 ASP A C 1
ATOM 725 O O . ASP A 1 87 ? -4.539 -10.483 0.163 1.00 97.88 87 ASP A O 1
ATOM 729 N N . MET A 1 88 ? -2.456 -10.201 0.977 1.00 97.81 88 MET A N 1
ATOM 730 C CA . MET A 1 88 ? -2.000 -11.574 0.733 1.00 97.81 88 MET A CA 1
ATOM 731 C C . MET A 1 88 ? -2.4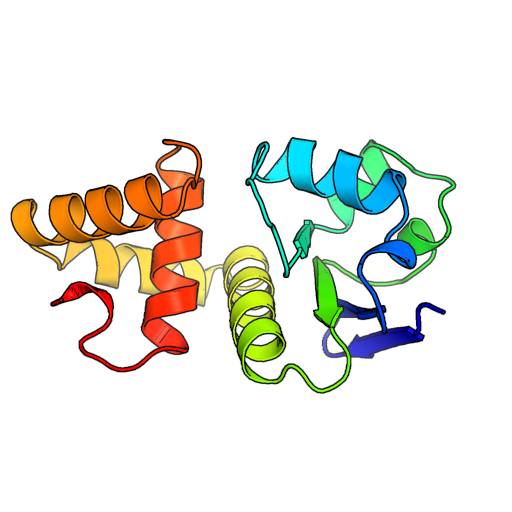37 -12.595 1.791 1.00 97.81 88 MET A C 1
ATOM 733 O O . MET A 1 88 ? -2.447 -13.789 1.492 1.00 97.81 88 MET A O 1
ATOM 737 N N . ASP A 1 89 ? -2.791 -12.168 3.008 1.00 98.00 89 ASP A N 1
ATOM 738 C CA . ASP A 1 89 ? -3.194 -13.053 4.108 1.00 98.00 89 ASP A CA 1
ATOM 739 C C . ASP A 1 89 ? -4.688 -12.874 4.461 1.00 98.00 89 ASP A C 1
ATOM 741 O O . ASP A 1 89 ? -5.068 -11.955 5.198 1.00 98.00 89 ASP A O 1
ATOM 745 N N . PRO A 1 90 ? -5.571 -13.782 3.992 1.00 97.06 90 PRO A N 1
ATOM 746 C CA . PRO A 1 90 ? -7.000 -13.720 4.286 1.00 97.06 90 PRO A CA 1
ATOM 747 C C . PRO A 1 90 ? -7.351 -13.875 5.770 1.00 97.06 90 PRO A C 1
ATOM 749 O O . PRO A 1 90 ? -8.445 -13.468 6.172 1.00 97.06 90 PRO A O 1
ATOM 752 N N . ILE A 1 91 ? -6.489 -14.504 6.576 1.00 98.06 91 ILE A N 1
ATOM 753 C CA . ILE A 1 91 ? -6.710 -14.653 8.019 1.00 98.06 91 ILE A CA 1
ATOM 754 C C . ILE A 1 91 ? -6.446 -13.307 8.683 1.00 98.06 91 ILE A C 1
ATOM 756 O O . ILE A 1 91 ? -7.338 -12.781 9.350 1.00 98.06 91 ILE A O 1
ATOM 760 N N . PHE A 1 92 ? -5.287 -12.707 8.413 1.00 98.00 92 PHE A N 1
ATOM 761 C CA . PHE A 1 92 ? -4.942 -11.387 8.935 1.00 98.00 92 PHE A CA 1
ATOM 762 C C . PHE A 1 92 ? -5.963 -10.319 8.516 1.00 98.00 92 PHE A C 1
ATOM 764 O O . PHE A 1 92 ? -6.422 -9.536 9.345 1.00 98.00 92 PHE A O 1
ATOM 771 N N . LYS A 1 93 ? -6.423 -10.343 7.260 1.00 97.56 93 LYS A N 1
ATOM 772 C CA . LYS A 1 93 ? -7.483 -9.443 6.779 1.00 97.56 93 LYS A CA 1
ATOM 773 C C . LYS A 1 93 ? -8.773 -9.540 7.599 1.00 97.56 93 LYS A C 1
ATOM 775 O O . LYS A 1 93 ? -9.390 -8.525 7.918 1.00 97.56 93 LYS A O 1
ATOM 780 N N . LYS A 1 94 ? -9.178 -10.756 7.978 1.00 97.81 94 LYS A N 1
ATOM 781 C CA . LYS A 1 94 ? -10.344 -10.974 8.852 1.00 97.81 94 LYS A CA 1
ATOM 782 C C . LYS A 1 94 ? -10.096 -10.487 10.278 1.00 97.81 94 LYS A C 1
ATOM 784 O O . LYS A 1 94 ? -11.026 -9.995 10.910 1.00 97.81 94 LYS A O 1
ATOM 789 N N . GLU A 1 95 ? -8.882 -10.636 10.797 1.00 98.19 95 GLU A N 1
ATOM 790 C CA . GLU A 1 95 ? -8.513 -10.122 12.121 1.00 98.19 95 GLU A CA 1
ATOM 791 C C . GLU A 1 95 ? -8.559 -8.594 12.165 1.00 98.19 95 GLU A C 1
ATOM 793 O O . GLU A 1 95 ? -9.140 -8.037 13.095 1.00 98.19 95 GLU A O 1
ATOM 798 N N . VAL A 1 96 ? -8.043 -7.927 11.130 1.00 98.12 96 VAL A N 1
ATOM 799 C CA . VAL A 1 96 ? -8.151 -6.472 10.962 1.00 98.12 96 VAL A CA 1
ATOM 800 C C . VAL A 1 96 ? -9.610 -6.031 10.932 1.00 98.12 96 VAL A C 1
ATOM 802 O O . VAL A 1 96 ? -9.967 -5.093 11.639 1.00 98.12 96 VAL A O 1
ATOM 805 N N . GLN A 1 97 ? -10.469 -6.722 10.175 1.00 97.69 97 GLN A N 1
ATOM 806 C CA . GLN A 1 97 ? -11.896 -6.395 10.142 1.00 97.69 97 GLN A CA 1
ATOM 807 C C . GLN A 1 97 ? -12.532 -6.515 11.534 1.00 97.69 97 GLN A C 1
ATOM 809 O O . GLN A 1 97 ? -13.224 -5.605 11.969 1.00 97.69 97 GLN A O 1
ATOM 814 N N . ARG A 1 98 ? -12.249 -7.593 12.277 1.00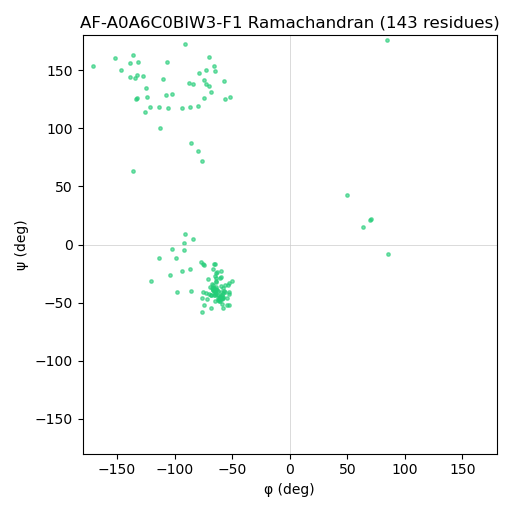 97.88 98 ARG A N 1
ATOM 815 C CA . ARG A 1 98 ? -12.764 -7.761 13.649 1.00 97.88 98 ARG A CA 1
ATOM 816 C C . ARG A 1 98 ? -12.264 -6.675 14.598 1.00 97.88 98 ARG A C 1
ATOM 818 O O . ARG A 1 98 ? -13.023 -6.217 15.446 1.00 97.88 98 ARG A O 1
ATOM 825 N N . LEU A 1 99 ? -10.996 -6.285 14.475 1.00 97.00 99 LEU A N 1
ATOM 826 C CA . LEU A 1 99 ? -10.428 -5.181 15.243 1.00 97.00 99 LEU A CA 1
ATOM 827 C C . LEU A 1 99 ? -11.152 -3.872 14.912 1.00 97.00 99 LEU A C 1
ATOM 829 O O . LEU A 1 99 ? -11.580 -3.171 15.825 1.00 97.00 99 LEU A O 1
ATOM 833 N N . TRP A 1 100 ? -11.335 -3.574 13.628 1.00 97.50 100 TRP A N 1
ATOM 834 C CA . TRP A 1 100 ? -12.062 -2.394 13.175 1.00 97.50 100 TRP A CA 1
ATOM 835 C C . TRP A 1 100 ? -13.500 -2.366 13.700 1.00 97.50 100 TRP A C 1
ATOM 837 O O . TRP A 1 100 ? -13.934 -1.362 14.261 1.00 97.50 100 TRP A O 1
ATOM 847 N N . ASP A 1 101 ? -14.209 -3.490 13.611 1.00 97.19 101 ASP A N 1
ATOM 848 C CA . ASP A 1 101 ? -15.588 -3.635 14.090 1.00 97.19 101 ASP A CA 1
ATOM 849 C C . ASP A 1 101 ? -15.703 -3.527 15.621 1.00 97.19 101 ASP A C 1
ATOM 851 O O . ASP A 1 101 ? -16.778 -3.236 16.143 1.00 97.19 101 ASP A O 1
ATOM 855 N N . SER A 1 102 ? -14.606 -3.744 16.356 1.00 97.19 102 SER A N 1
ATOM 856 C CA . SER A 1 102 ? -14.573 -3.574 17.815 1.00 97.19 102 SER A CA 1
ATOM 857 C C . SER A 1 102 ? -14.530 -2.108 18.258 1.00 97.19 102 SER A C 1
ATOM 859 O O . SER A 1 102 ? -14.796 -1.806 19.424 1.00 97.19 102 SER A O 1
ATOM 861 N N . PHE A 1 103 ? -14.190 -1.186 17.353 1.00 96.06 103 PHE A N 1
ATOM 862 C CA . PHE A 1 103 ? -14.145 0.240 17.655 1.00 96.06 103 PHE A CA 1
ATOM 863 C C . PHE A 1 103 ? -15.544 0.854 17.662 1.00 96.06 103 PHE A C 1
ATOM 865 O O . PHE A 1 103 ? -16.431 0.471 16.903 1.00 96.06 103 PHE A O 1
ATOM 872 N N . SER A 1 104 ? -15.740 1.865 18.511 1.00 96.69 104 SER A N 1
ATOM 873 C CA . SER A 1 104 ? -16.971 2.653 18.484 1.00 96.69 104 SER A CA 1
ATOM 874 C C . SER A 1 104 ? -17.080 3.435 17.173 1.00 96.69 104 SER A C 1
ATOM 876 O O . SER A 1 104 ? -16.069 3.840 16.595 1.00 96.69 104 SER A O 1
ATOM 878 N N . ALA A 1 105 ? -18.308 3.744 16.751 1.00 96.12 105 ALA A N 1
ATOM 879 C CA . ALA A 1 105 ? -18.547 4.584 15.576 1.00 96.12 105 ALA A CA 1
ATOM 880 C C . ALA A 1 105 ? -17.809 5.936 15.661 1.00 96.12 105 ALA A C 1
ATOM 882 O O . ALA A 1 105 ? -17.301 6.437 14.664 1.00 96.12 105 ALA A O 1
ATOM 883 N N . GLN A 1 106 ? -17.685 6.502 16.869 1.00 95.69 106 GLN A N 1
ATOM 884 C CA . GLN A 1 106 ? -16.931 7.735 17.098 1.00 95.69 106 GLN A CA 1
ATOM 885 C C . GLN 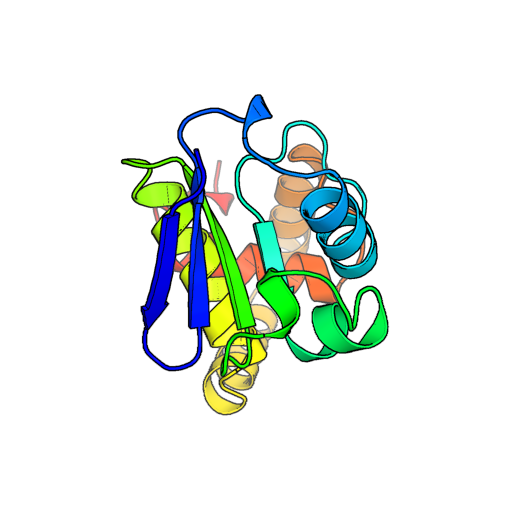A 1 106 ? -15.431 7.565 16.811 1.00 95.69 106 GLN A C 1
ATOM 887 O O . GLN A 1 106 ? -14.820 8.451 16.216 1.00 95.69 106 GLN A O 1
ATOM 892 N N . MET A 1 107 ? -14.830 6.443 17.222 1.00 94.88 107 MET A N 1
ATOM 893 C CA . MET A 1 107 ? -13.419 6.160 16.945 1.00 94.88 107 MET A CA 1
ATOM 894 C C . MET A 1 107 ? -13.193 5.875 15.457 1.00 94.88 107 MET A C 1
ATOM 896 O O . MET A 1 107 ? -12.249 6.406 14.876 1.00 94.88 107 MET A O 1
ATOM 900 N N . GLN A 1 108 ? -14.076 5.098 14.825 1.00 96.06 108 GLN A N 1
ATOM 901 C CA . GLN A 1 108 ? -14.012 4.835 13.384 1.00 96.06 108 GLN A CA 1
ATOM 902 C C . GLN A 1 108 ? -14.076 6.140 12.572 1.00 96.06 108 GLN A C 1
ATOM 904 O O . GLN A 1 108 ? -13.241 6.370 11.696 1.00 96.06 108 GLN A O 1
ATOM 909 N N . GLU A 1 109 ? -14.992 7.049 12.923 1.00 94.94 109 GLU A N 1
ATOM 910 C CA . GLU A 1 109 ? -15.088 8.363 12.277 1.00 94.94 109 GLU A CA 1
ATOM 911 C C . GLU A 1 109 ? -13.842 9.223 12.523 1.00 94.94 109 GLU A C 1
ATOM 913 O O . GLU A 1 109 ? -13.378 9.923 11.620 1.00 94.94 109 GLU A O 1
ATOM 918 N N . LYS A 1 110 ? -13.241 9.143 13.718 1.00 95.06 110 LYS A N 1
ATOM 919 C CA . LYS A 1 110 ? -11.979 9.835 14.010 1.00 95.06 110 LYS A CA 1
ATOM 920 C C . LYS A 1 110 ? -10.845 9.338 13.112 1.00 95.06 110 LYS A C 1
ATOM 922 O O . LYS A 1 110 ? -10.134 10.160 12.533 1.00 95.06 110 LYS A O 1
ATOM 927 N N . VAL A 1 111 ? -10.707 8.022 12.950 1.00 96.19 111 VAL A N 1
ATOM 928 C CA . VAL A 1 111 ? -9.726 7.415 12.035 1.00 96.19 111 VAL A CA 1
ATOM 929 C C . VAL A 1 111 ? -9.965 7.897 10.603 1.00 96.19 111 VAL A C 1
ATOM 931 O O . VAL A 1 111 ? -9.049 8.438 9.983 1.00 96.19 111 VAL A O 1
ATOM 934 N N . HIS A 1 112 ? -11.197 7.796 10.096 1.00 95.69 112 HIS A N 1
ATOM 935 C CA . HIS A 1 112 ? -11.542 8.263 8.749 1.00 95.69 112 HIS A CA 1
ATOM 936 C C . HIS A 1 112 ? -11.277 9.761 8.555 1.00 95.69 112 HIS A C 1
ATOM 938 O O . HIS A 1 112 ? -10.783 10.183 7.511 1.00 95.69 112 HIS A O 1
ATOM 944 N N . SER A 1 113 ? -11.592 10.594 9.547 1.00 94.81 113 SER A N 1
ATOM 945 C CA . SER A 1 113 ? -11.301 12.031 9.516 1.00 94.81 113 SER A CA 1
ATOM 946 C C . SER A 1 113 ? -9.797 12.305 9.435 1.00 94.81 113 SER A C 1
ATOM 948 O O . SER A 1 113 ? -9.355 13.115 8.620 1.00 94.81 113 SER A O 1
ATOM 950 N N . THR A 1 114 ? -8.983 11.591 10.215 1.00 95.69 114 THR A N 1
ATOM 951 C CA . THR A 1 114 ? -7.520 11.695 10.142 1.00 95.69 114 THR A CA 1
ATOM 952 C C . THR A 1 114 ? -6.988 11.283 8.771 1.00 95.69 114 THR A C 1
ATOM 954 O O . THR A 1 114 ? -6.259 12.064 8.164 1.00 95.69 114 THR A O 1
ATOM 957 N N . LEU A 1 115 ? -7.413 10.141 8.228 1.00 95.31 115 LEU A N 1
ATOM 958 C CA . LEU A 1 115 ? -6.968 9.680 6.908 1.00 95.31 115 LEU A CA 1
ATOM 959 C C . LEU A 1 115 ? -7.387 10.640 5.778 1.00 95.31 115 LEU A C 1
ATOM 961 O O . LEU A 1 115 ? -6.586 10.956 4.899 1.00 95.31 115 LEU A O 1
ATOM 965 N N . ARG A 1 116 ? -8.599 11.205 5.831 1.00 93.88 116 ARG A N 1
ATOM 966 C CA . ARG A 1 116 ? -9.037 12.226 4.861 1.00 93.88 116 ARG A CA 1
ATOM 967 C C . ARG A 1 116 ? -8.203 13.505 4.946 1.00 93.88 116 ARG A C 1
ATOM 969 O O . ARG A 1 116 ? -7.855 14.067 3.912 1.00 93.88 116 ARG A O 1
ATOM 976 N N . ARG A 1 117 ? -7.813 13.943 6.151 1.00 93.44 117 ARG A N 1
ATOM 977 C CA . ARG A 1 117 ? -6.883 15.079 6.334 1.00 93.44 117 ARG A CA 1
ATOM 978 C C . ARG A 1 117 ? -5.487 14.800 5.772 1.00 93.44 117 ARG A C 1
ATOM 980 O O . ARG A 1 117 ? -4.784 15.739 5.414 1.00 93.44 117 ARG A O 1
ATOM 987 N N . MET A 1 118 ? -5.105 13.529 5.659 1.00 92.00 118 MET A N 1
ATOM 988 C CA . MET A 1 118 ? -3.877 13.085 4.990 1.00 92.00 118 MET A CA 1
ATOM 989 C C . MET A 1 118 ? -4.040 12.941 3.466 1.00 92.00 118 MET A C 1
ATOM 991 O O . MET A 1 118 ? -3.094 12.552 2.789 1.00 92.00 118 MET A O 1
ATOM 995 N N . ASN A 1 119 ? -5.199 13.322 2.914 1.00 92.69 119 ASN A N 1
ATOM 996 C CA . ASN A 1 119 ? -5.558 13.262 1.494 1.00 92.69 119 ASN A CA 1
ATOM 997 C C . ASN A 1 119 ? -5.787 11.848 0.933 1.00 92.69 119 ASN A C 1
ATOM 999 O O . ASN A 1 119 ? -5.726 11.665 -0.284 1.00 92.69 119 ASN A O 1
ATOM 1003 N N . TYR A 1 120 ? -6.091 10.858 1.780 1.00 94.06 120 TYR A N 1
ATOM 1004 C CA . TYR A 1 120 ? -6.549 9.557 1.287 1.00 94.06 120 TYR A CA 1
ATOM 1005 C C . TYR A 1 120 ? -7.968 9.662 0.696 1.00 94.06 120 TYR A C 1
ATOM 1007 O O . TYR A 1 120 ? -8.840 10.288 1.309 1.00 94.06 120 TYR A O 1
ATOM 1015 N N . PRO A 1 121 ? -8.235 9.044 -0.473 1.00 93.25 121 PRO A N 1
ATOM 1016 C CA . PRO A 1 121 ? -9.574 8.978 -1.050 1.00 93.25 121 PRO A CA 1
ATOM 1017 C C . PRO A 1 121 ? -10.598 8.334 -0.112 1.00 93.25 121 PRO A C 1
ATOM 1019 O O . PRO A 1 121 ? -10.319 7.318 0.524 1.00 93.25 121 PRO A O 1
ATOM 1022 N N . ASP A 1 122 ? -11.817 8.881 -0.091 1.00 93.25 122 ASP A N 1
ATOM 1023 C CA . ASP A 1 122 ? -12.914 8.405 0.761 1.00 93.25 122 ASP A CA 1
ATOM 1024 C C . ASP A 1 122 ? -13.541 7.114 0.203 1.00 93.25 122 ASP A C 1
ATOM 1026 O O . ASP A 1 122 ? -14.615 7.099 -0.403 1.00 93.25 122 ASP A O 1
ATOM 1030 N N . ARG A 1 123 ? -12.792 6.014 0.321 1.00 94.44 123 ARG A N 1
ATOM 1031 C CA . ARG A 1 123 ? -13.187 4.670 -0.112 1.00 94.44 123 ARG A CA 1
ATOM 1032 C C . ARG A 1 123 ? -13.037 3.716 1.072 1.00 94.44 123 ARG A C 1
ATOM 1034 O O . ARG A 1 123 ? -11.901 3.449 1.460 1.00 94.44 123 ARG A O 1
ATOM 1041 N N . PRO A 1 124 ? -14.128 3.143 1.616 1.00 92.38 124 PRO A N 1
ATOM 1042 C CA . PRO A 1 124 ? -14.079 2.383 2.869 1.00 92.38 124 PRO A CA 1
ATOM 1043 C C . PRO A 1 124 ? -13.028 1.267 2.904 1.00 92.38 124 PRO A C 1
ATOM 1045 O O . PRO A 1 124 ? -12.332 1.102 3.898 1.00 92.38 124 PRO A O 1
ATOM 1048 N N . SER A 1 125 ? -12.860 0.527 1.804 1.00 93.31 125 SER A N 1
ATOM 1049 C CA . SER A 1 125 ? -11.865 -0.546 1.730 1.00 93.31 125 SER A CA 1
ATOM 1050 C C . SER A 1 125 ? -10.420 -0.044 1.759 1.00 93.31 125 SER A C 1
ATOM 1052 O O . SER A 1 125 ? -9.570 -0.735 2.306 1.00 93.31 125 SER A O 1
ATOM 1054 N N . LEU A 1 126 ? -10.149 1.129 1.171 1.00 94.88 126 LEU A N 1
ATOM 1055 C CA . LEU A 1 126 ? -8.833 1.771 1.212 1.00 94.88 126 LEU A CA 1
ATOM 1056 C C . LEU A 1 126 ? -8.566 2.322 2.610 1.00 94.88 126 LEU A C 1
ATOM 1058 O O . LEU A 1 126 ? -7.516 2.064 3.175 1.00 94.88 126 LEU A O 1
ATOM 1062 N N . LEU A 1 127 ? -9.536 3.031 3.193 1.00 96.25 127 LEU A N 1
ATOM 1063 C CA . LEU A 1 127 ? -9.390 3.597 4.535 1.00 96.25 127 LEU A CA 1
ATOM 1064 C C . LEU A 1 127 ? -9.142 2.514 5.591 1.00 96.25 127 LEU A C 1
ATOM 1066 O O . LEU A 1 127 ? -8.363 2.737 6.512 1.00 96.25 127 LEU A O 1
ATOM 1070 N N . LEU A 1 128 ? -9.755 1.336 5.444 1.00 97.00 128 LEU A N 1
ATOM 1071 C CA . LEU A 1 128 ? -9.495 0.191 6.317 1.00 97.00 128 LEU A CA 1
ATOM 1072 C C . LEU A 1 128 ? -8.073 -0.378 6.147 1.00 97.00 128 LEU A C 1
ATOM 1074 O O . LEU A 1 128 ? -7.455 -0.786 7.129 1.00 97.00 128 LEU A O 1
ATOM 1078 N N . ASP A 1 129 ? -7.557 -0.404 4.917 1.00 97.69 129 ASP A N 1
ATOM 1079 C CA . ASP A 1 129 ? -6.184 -0.833 4.632 1.00 97.69 129 ASP A CA 1
ATOM 1080 C C . ASP A 1 129 ? -5.149 0.165 5.190 1.00 97.69 129 ASP A C 1
ATOM 1082 O O . ASP A 1 129 ? -4.202 -0.212 5.878 1.00 97.69 129 ASP A O 1
ATOM 1086 N N . GLU A 1 130 ? -5.384 1.463 5.011 1.00 97.38 130 GLU A N 1
ATOM 1087 C CA . GLU A 1 130 ? -4.549 2.509 5.613 1.00 97.38 130 GLU A CA 1
ATOM 1088 C C . GLU A 1 130 ? -4.611 2.489 7.138 1.00 97.38 130 GLU A C 1
ATOM 1090 O O . GLU A 1 130 ? -3.585 2.589 7.815 1.00 97.38 130 GLU A O 1
ATOM 1095 N N . PHE A 1 131 ? -5.809 2.308 7.701 1.00 97.62 131 PHE A N 1
ATOM 1096 C CA . PHE A 1 131 ? -5.985 2.153 9.140 1.00 97.62 131 PHE A CA 1
ATOM 1097 C C . PHE A 1 131 ? -5.086 1.046 9.687 1.00 97.62 131 PHE A C 1
ATOM 1099 O O . PHE A 1 131 ? -4.357 1.293 10.648 1.00 97.62 131 PHE A O 1
ATOM 1106 N N . GLN A 1 132 ? -5.120 -0.156 9.099 1.00 97.75 132 GLN A N 1
ATOM 1107 C CA . GLN A 1 132 ? -4.330 -1.263 9.633 1.00 97.75 132 GLN A CA 1
ATOM 1108 C C . GLN A 1 132 ? -2.830 -1.010 9.480 1.00 97.75 132 GLN A C 1
ATOM 1110 O O . GLN A 1 132 ? -2.078 -1.258 10.426 1.00 97.75 132 GLN A O 1
ATOM 1115 N N . ALA A 1 133 ? -2.402 -0.437 8.354 1.00 97.62 133 ALA A N 1
ATOM 1116 C CA . ALA A 1 133 ? -0.995 -0.149 8.122 1.00 97.62 133 ALA A CA 1
ATOM 1117 C C . ALA A 1 133 ? -0.445 0.819 9.178 1.00 97.62 133 ALA A C 1
ATOM 1119 O O . ALA A 1 133 ? 0.545 0.494 9.841 1.00 97.62 133 ALA A O 1
ATOM 1120 N N . TYR A 1 134 ? -1.144 1.927 9.446 1.00 97.12 134 TYR A N 1
ATOM 1121 C CA . TYR A 1 134 ? -0.767 2.856 10.515 1.00 97.12 134 TYR A CA 1
ATOM 1122 C C . TYR A 1 134 ? -0.900 2.237 11.909 1.00 97.12 134 TYR A C 1
ATOM 1124 O O . TYR A 1 134 ? 0.007 2.375 12.728 1.00 97.12 134 TYR A O 1
ATOM 1132 N N . TYR A 1 135 ? -1.983 1.510 12.192 1.00 96.56 135 TYR A N 1
ATOM 1133 C CA . TYR A 1 135 ? -2.221 0.915 13.512 1.00 96.56 135 TYR A CA 1
ATOM 1134 C C . TYR A 1 135 ? -1.090 -0.031 13.947 1.00 96.56 135 TYR A C 1
ATOM 1136 O O . TYR A 1 135 ? -0.720 -0.061 15.122 1.00 96.56 135 TYR A O 1
ATOM 1144 N N . PHE A 1 136 ? -0.521 -0.792 13.007 1.00 95.88 136 PHE A N 1
ATOM 1145 C CA . PHE A 1 136 ? 0.550 -1.752 13.291 1.00 95.88 136 PHE A CA 1
ATOM 1146 C C . PHE A 1 136 ? 1.972 -1.195 13.136 1.00 95.88 136 PHE A C 1
ATOM 1148 O O . PHE A 1 136 ? 2.929 -1.915 13.440 1.00 95.88 136 PHE A O 1
ATOM 1155 N N . THR A 1 137 ? 2.145 0.045 12.676 1.00 95.25 137 THR A N 1
ATOM 1156 C CA . THR A 1 137 ? 3.480 0.623 12.427 1.00 95.25 137 THR A CA 1
ATOM 1157 C C . THR A 1 137 ? 3.767 1.885 13.225 1.00 95.25 137 THR A C 1
ATOM 1159 O O . THR A 1 137 ? 4.919 2.095 13.619 1.00 95.25 137 THR A O 1
ATOM 1162 N N . GLU A 1 138 ? 2.742 2.678 13.525 1.00 92.38 138 GLU A N 1
ATOM 1163 C CA . GLU A 1 138 ? 2.861 3.929 14.259 1.00 92.38 138 GLU A CA 1
ATOM 1164 C C . GLU A 1 138 ? 2.701 3.756 15.772 1.00 92.38 138 GLU A C 1
ATOM 1166 O O . GLU A 1 138 ? 2.390 2.690 16.312 1.00 92.38 138 GLU A O 1
ATOM 1171 N N . LYS A 1 139 ? 2.952 4.846 16.503 1.00 88.31 139 LYS A N 1
ATOM 1172 C CA . LYS A 1 139 ? 2.712 4.891 17.948 1.00 88.31 139 LYS A CA 1
ATOM 1173 C C . LYS A 1 139 ? 1.216 4.750 18.243 1.00 88.31 139 LYS A C 1
ATOM 1175 O O . LYS A 1 139 ? 0.376 5.243 17.500 1.00 88.31 139 LYS A O 1
ATOM 1180 N N . LYS A 1 140 ? 0.890 4.164 19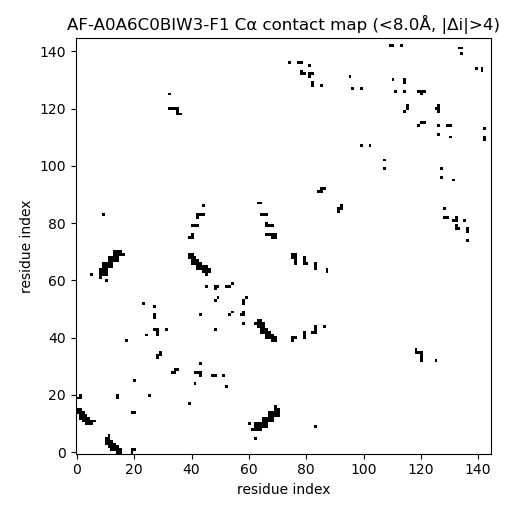.401 1.00 82.56 140 LYS A N 1
ATOM 1181 C CA . LYS A 1 140 ? -0.495 3.887 19.838 1.00 82.56 140 LYS A CA 1
ATOM 1182 C C . LYS A 1 140 ? -1.444 5.089 19.747 1.00 82.56 140 LYS A C 1
ATOM 1184 O O . LYS A 1 140 ? -2.625 4.909 19.495 1.00 82.56 140 LYS A O 1
ATOM 1189 N N . ASN A 1 141 ? -0.927 6.299 19.935 1.00 84.81 141 ASN A N 1
ATOM 1190 C CA . ASN A 1 141 ? -1.703 7.532 19.942 1.00 84.81 141 ASN A CA 1
ATOM 1191 C C . ASN A 1 141 ? -1.831 8.208 18.564 1.00 84.81 141 ASN A C 1
ATOM 1193 O O . ASN A 1 141 ? -2.326 9.329 18.503 1.00 84.81 141 ASN A O 1
ATOM 1197 N N . PHE A 1 142 ? -1.406 7.568 17.469 1.00 90.06 142 PHE A N 1
ATOM 1198 C CA . PHE A 1 142 ? -1.447 8.149 16.119 1.00 90.06 142 PHE A CA 1
ATOM 1199 C C . PHE A 1 142 ? -2.841 8.675 15.735 1.00 90.06 142 PHE A C 1
ATOM 1201 O O . PHE A 1 142 ? -2.980 9.786 15.229 1.00 90.06 142 PHE A O 1
ATOM 1208 N N . PHE A 1 143 ? -3.890 7.913 16.051 1.00 88.56 143 PHE A N 1
ATOM 1209 C CA . PHE A 1 143 ? -5.282 8.314 15.819 1.00 88.56 143 PHE A CA 1
ATOM 1210 C C . PHE A 1 143 ? -5.921 9.040 17.014 1.00 88.56 143 PHE A C 1
ATOM 1212 O O . PHE A 1 143 ? -7.099 9.391 16.966 1.00 88.56 143 PHE A O 1
ATOM 1219 N N . GLU A 1 144 ? -5.181 9.260 18.101 1.00 78.38 144 GLU A N 1
ATOM 1220 C CA . GLU A 1 144 ? -5.682 9.921 19.310 1.00 78.38 144 GLU A CA 1
ATOM 1221 C C . GLU A 1 144 ? -5.417 11.432 19.324 1.00 78.38 144 GLU A C 1
ATOM 1223 O O . GLU A 1 144 ? -6.158 12.157 19.993 1.00 78.38 144 GLU A O 1
ATOM 1228 N N . SER A 1 145 ? -4.428 11.898 18.559 1.00 59.91 145 SER A N 1
ATOM 1229 C CA . SER A 1 145 ? -4.091 13.318 18.372 1.00 59.91 145 SER A CA 1
ATOM 1230 C C . SER A 1 145 ? -5.087 14.128 17.540 1.00 59.91 145 SER A C 1
ATOM 1232 O O . SER A 1 145 ? -5.794 13.555 16.676 1.00 59.91 145 SER A O 1
#

Nearest PDB structures (foldseek):
  7ry1-assembly1_B  TM=2.240E-01  e=8.686E+00  Homo sapiens

Secondary structure (DSSP, 8-state):
--EEEEETTEEEEEESSGGGS-HHHHHHHHHHH---TT---EEEEHHHHHHH-TTSGGGGS--SEEEEEETT-HHHHHHHHHHHHHHH-HHHHHHHHHHHHTS-HHHHHHHHHHHHHTT--S-HHHHHHHHHHHHHHS-TTTTT-

Radius of gyration: 15.3 Å; Cα contacts (8 Å, |Δi|>4): 186; chains: 1; bounding box: 37×30×41 Å

Foldseek 3Di:
DWDWDDDPLEIEIEAADPVVDDVLQVVLQCVVFNDFPPDAKGKDFLVSCCVPPVPDPSVPDRHGMYIYHYVPPVLSVQLRVLLVCCVPPPVVVVVLVVVLVPDDPVLNVLLLVVVVVSVGDPDVVSSSSNVRSCCVRDDVCPSVD